Protein AF-A0A7W1W1N3-F1 (afdb_monomer_lite)

Secondary structure (DSSP, 8-state):
--B--TTSTTB-EEETTEEEEEEEE-TT-SSGGG--SS-EEEEEEHHHHHHHHHTT-HHHHHHHHHHHHHHHHSS--TT-PPTTSS-THHHHSSPPP-TT--------PPP-

Foldseek 3Di:
DADCPQFFLRHFDDDPNWGWLKAWADCPQPAPVRHDPDTDIDTHTVVVLVVCVVVVNNVVVVVVQQVVSCVRGVGGLPLPDDRSPGRSNSRHHSHDDDPPDDDPDDDDDDDD

Structure (mmCIF, N/CA/C/O backbone):
data_AF-A0A7W1W1N3-F1
#
_entry.id   AF-A0A7W1W1N3-F1
#
loop_
_atom_site.group_PDB
_atom_site.id
_atom_site.type_symbol
_atom_site.label_atom_id
_atom_site.label_alt_id
_atom_site.label_comp_id
_atom_site.label_asym_id
_atom_site.label_entity_id
_atom_site.label_seq_id
_atom_site.pdbx_PDB_ins_code
_atom_site.Cartn_x
_atom_site.Cartn_y
_atom_site.Cartn_z
_atom_site.occupancy
_atom_site.B_iso_or_equiv
_atom_site.auth_seq_id
_atom_site.auth_comp_id
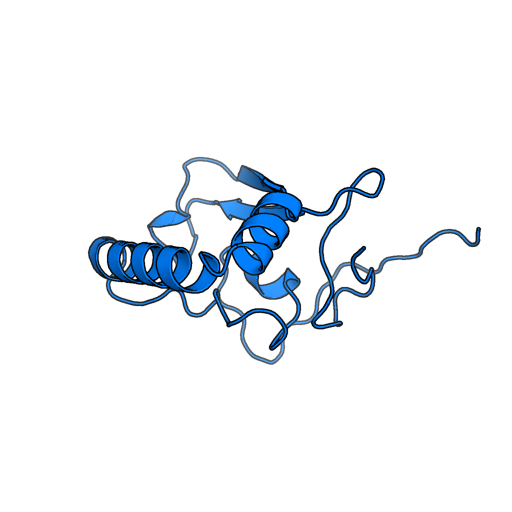_atom_site.auth_asym_id
_atom_site.auth_atom_id
_atom_site.pdbx_PDB_model_num
ATOM 1 N N . ARG A 1 1 ? 8.519 5.997 -13.306 1.00 69.06 1 ARG A N 1
ATOM 2 C CA . ARG A 1 1 ? 9.265 4.720 -13.185 1.00 69.06 1 ARG A CA 1
ATOM 3 C C . ARG A 1 1 ? 9.548 4.474 -11.706 1.00 69.06 1 ARG A C 1
ATOM 5 O O . ARG A 1 1 ? 9.621 5.458 -10.980 1.00 69.06 1 ARG A O 1
ATOM 12 N N . VAL A 1 2 ? 9.613 3.216 -11.272 1.00 79.50 2 VAL A N 1
ATOM 13 C CA . VAL A 1 2 ? 9.656 2.804 -9.852 1.00 79.50 2 VAL A CA 1
ATOM 14 C C . VAL A 1 2 ? 10.917 1.987 -9.566 1.00 79.50 2 VAL A C 1
ATOM 16 O O . VAL A 1 2 ? 11.494 1.429 -10.501 1.00 79.50 2 VAL A O 1
ATOM 19 N N . CYS A 1 3 ? 11.360 1.941 -8.308 1.00 83.31 3 CYS A N 1
ATOM 20 C CA . CYS A 1 3 ? 12.504 1.121 -7.913 1.00 83.31 3 CYS A CA 1
ATOM 21 C C . CYS A 1 3 ? 12.108 -0.361 -7.863 1.00 83.31 3 CYS A C 1
ATOM 23 O O . CYS A 1 3 ? 10.965 -0.696 -7.550 1.00 83.31 3 CYS A O 1
ATOM 25 N N . ALA A 1 4 ? 13.052 -1.244 -8.183 1.00 84.00 4 ALA A N 1
ATOM 26 C CA . ALA A 1 4 ? 12.831 -2.686 -8.173 1.00 84.00 4 ALA A CA 1
ATOM 27 C C . ALA A 1 4 ? 13.325 -3.370 -6.886 1.00 84.00 4 ALA A C 1
ATOM 29 O O . ALA A 1 4 ? 13.001 -4.531 -6.653 1.00 84.00 4 ALA A O 1
ATOM 30 N N . ASP A 1 5 ? 14.080 -2.664 -6.040 1.00 85.56 5 ASP A N 1
ATOM 31 C CA . ASP A 1 5 ? 14.506 -3.173 -4.736 1.00 85.56 5 ASP A CA 1
ATOM 32 C C . ASP A 1 5 ? 13.323 -3.144 -3.749 1.00 85.56 5 ASP A C 1
ATOM 34 O O . ASP A 1 5 ? 12.872 -2.055 -3.399 1.00 85.56 5 ASP A O 1
ATOM 38 N N . PRO A 1 6 ? 12.821 -4.295 -3.254 1.00 85.69 6 PRO A N 1
ATOM 39 C CA . PRO A 1 6 ? 11.688 -4.349 -2.328 1.00 85.69 6 PRO A CA 1
ATOM 40 C C . PRO A 1 6 ? 11.950 -3.675 -0.974 1.00 85.69 6 PRO A C 1
ATOM 42 O O . PRO A 1 6 ? 11.012 -3.525 -0.187 1.00 85.69 6 PRO A O 1
ATOM 45 N N . HIS A 1 7 ? 13.185 -3.285 -0.662 1.00 84.06 7 HIS A N 1
ATOM 46 C CA . HIS A 1 7 ? 13.530 -2.553 0.557 1.00 84.06 7 HIS A CA 1
ATOM 47 C C . HIS A 1 7 ? 13.567 -1.031 0.375 1.00 84.06 7 HIS A C 1
ATOM 49 O O . HIS A 1 7 ? 13.558 -0.309 1.373 1.00 84.06 7 HIS A O 1
ATOM 55 N N . ASP A 1 8 ? 13.538 -0.538 -0.863 1.00 85.00 8 ASP A N 1
ATOM 56 C CA . ASP A 1 8 ? 13.554 0.889 -1.173 1.00 85.00 8 ASP A CA 1
ATOM 57 C C . ASP A 1 8 ? 12.176 1.534 -0.932 1.00 85.00 8 ASP A C 1
ATOM 59 O O . ASP A 1 8 ? 11.125 0.949 -1.204 1.00 85.00 8 ASP A O 1
ATOM 63 N N . ALA A 1 9 ? 12.152 2.769 -0.428 1.00 83.75 9 ALA A N 1
ATOM 64 C CA . ALA A 1 9 ? 10.911 3.509 -0.195 1.00 83.75 9 ALA A CA 1
ATOM 65 C C . ALA A 1 9 ? 10.188 3.929 -1.492 1.00 83.75 9 ALA A C 1
ATOM 67 O O . ALA A 1 9 ? 8.992 4.215 -1.469 1.00 83.75 9 ALA A O 1
ATOM 68 N N . SER A 1 10 ? 10.903 3.952 -2.617 1.00 83.12 10 SER A N 1
ATOM 69 C CA . SER A 1 10 ? 10.389 4.195 -3.969 1.00 83.12 10 SER A CA 1
ATOM 70 C C . SER A 1 10 ? 10.059 2.907 -4.738 1.00 83.12 10 SER A C 1
ATOM 72 O O . SER A 1 10 ? 9.765 2.953 -5.940 1.00 83.12 10 SER A O 1
ATOM 74 N N . PHE A 1 11 ? 10.107 1.754 -4.062 1.00 85.94 11 PHE A N 1
ATOM 75 C CA . PHE A 1 11 ? 9.690 0.477 -4.625 1.00 85.94 11 PHE A CA 1
ATOM 76 C C . PHE A 1 11 ? 8.216 0.480 -5.019 1.00 85.94 11 PHE A C 1
ATOM 78 O O . PHE A 1 11 ? 7.360 0.919 -4.251 1.00 85.94 11 PHE A O 1
ATOM 85 N N . SER A 1 12 ? 7.915 -0.114 -6.171 1.00 87.06 12 SER A N 1
ATOM 86 C CA . SER A 1 12 ? 6.559 -0.547 -6.492 1.00 87.06 12 SER A CA 1
ATOM 87 C C . SER A 1 12 ? 6.607 -1.775 -7.392 1.00 87.06 12 SER A C 1
ATOM 89 O O . SER A 1 12 ? 7.479 -1.897 -8.259 1.00 87.06 12 SER A O 1
ATOM 91 N N . PHE A 1 13 ? 5.657 -2.691 -7.212 1.00 88.00 13 PHE A N 1
ATOM 92 C CA . PHE A 1 13 ? 5.535 -3.834 -8.108 1.00 88.00 13 PHE A CA 1
ATOM 93 C C . PHE A 1 13 ? 5.172 -3.354 -9.515 1.00 88.00 13 PHE A C 1
ATOM 95 O O . PHE A 1 13 ? 4.255 -2.549 -9.682 1.00 88.00 13 PHE A O 1
ATOM 102 N N . SER A 1 14 ? 5.861 -3.865 -10.536 1.00 89.19 14 SER A N 1
ATOM 103 C CA . SER A 1 14 ? 5.564 -3.525 -11.926 1.00 89.19 14 SER A CA 1
ATOM 104 C C . SER A 1 14 ? 5.496 -4.748 -12.833 1.00 89.19 14 SER A C 1
ATOM 106 O O . SER A 1 14 ? 6.180 -5.748 -12.621 1.00 89.19 14 SER A O 1
ATOM 108 N N . LEU A 1 15 ? 4.647 -4.658 -13.854 1.00 86.56 15 LEU A N 1
ATOM 109 C CA . LEU A 1 15 ? 4.479 -5.660 -14.900 1.00 86.56 15 LEU A CA 1
ATOM 110 C C . LEU A 1 15 ? 4.490 -4.948 -16.250 1.00 86.56 15 LEU A C 1
ATOM 112 O O . LEU A 1 15 ? 3.692 -4.043 -16.465 1.00 86.56 15 LEU A O 1
ATOM 116 N N . LYS A 1 16 ? 5.379 -5.368 -17.162 1.00 86.19 16 LYS A N 1
ATOM 117 C CA . LYS A 1 16 ? 5.583 -4.707 -18.467 1.00 86.19 16 LYS A CA 1
ATOM 118 C C . LYS A 1 16 ? 5.763 -3.186 -18.334 1.00 86.19 16 LYS A C 1
ATOM 120 O O . LYS A 1 16 ? 5.110 -2.422 -19.028 1.00 86.19 16 LYS A O 1
ATOM 125 N N . GLU A 1 17 ? 6.634 -2.775 -17.413 1.00 83.81 17 GLU A N 1
ATOM 126 C CA . GLU A 1 17 ? 6.957 -1.367 -17.120 1.00 83.81 17 GLU A CA 1
ATOM 127 C C . GLU A 1 17 ? 5.832 -0.542 -16.464 1.00 83.81 17 GLU A C 1
ATOM 129 O O . GLU A 1 17 ? 6.069 0.600 -16.070 1.00 83.81 17 GLU A O 1
ATOM 134 N N . GLU A 1 18 ? 4.657 -1.132 -16.237 1.00 88.19 18 GLU A N 1
ATOM 135 C CA . GLU A 1 18 ? 3.541 -0.488 -15.544 1.00 88.19 18 GLU A CA 1
ATOM 136 C C . GLU A 1 18 ? 3.540 -0.832 -14.058 1.00 88.19 18 GLU A C 1
ATOM 138 O O . GLU A 1 18 ? 3.551 -2.005 -13.683 1.00 88.19 18 GLU A O 1
ATOM 143 N N . ALA A 1 19 ? 3.526 0.190 -13.201 1.00 90.94 19 ALA A N 1
ATOM 144 C CA . ALA A 1 19 ? 3.536 0.025 -11.750 1.00 90.94 19 ALA A CA 1
ATOM 145 C C . ALA A 1 19 ? 2.118 -0.109 -11.173 1.00 90.94 19 ALA A C 1
ATOM 147 O O . ALA A 1 19 ? 1.181 0.574 -11.602 1.00 90.94 19 ALA A O 1
ATOM 148 N N . PHE A 1 20 ? 1.971 -0.947 -10.149 1.00 91.12 20 PHE A N 1
ATOM 149 C C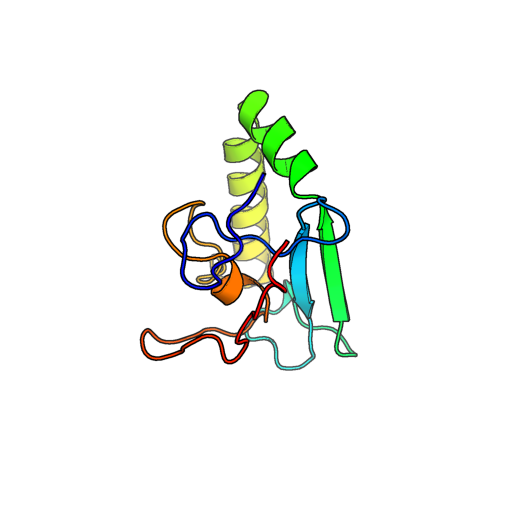A . PHE A 1 20 ? 0.702 -1.227 -9.487 1.00 91.12 20 PHE A CA 1
ATOM 150 C C . PHE A 1 20 ? 0.841 -1.187 -7.969 1.00 91.12 20 PHE A C 1
ATOM 152 O O . PHE A 1 20 ? 1.684 -1.863 -7.384 1.00 91.12 20 PHE A O 1
ATOM 159 N N . PHE A 1 21 ? -0.094 -0.495 -7.324 1.00 88.81 21 PHE A N 1
ATOM 160 C CA . PHE A 1 21 ? -0.331 -0.648 -5.899 1.00 88.81 21 PHE A CA 1
ATOM 161 C C . PHE A 1 21 ? -1.232 -1.866 -5.664 1.00 88.81 21 PHE A C 1
ATOM 163 O O . PHE A 1 21 ? -2.448 -1.826 -5.898 1.00 88.81 21 PHE A O 1
ATOM 170 N N . VAL A 1 22 ? -0.623 -2.970 -5.236 1.00 91.12 22 VAL A N 1
ATOM 171 C CA . VAL A 1 22 ? -1.313 -4.252 -5.064 1.00 91.12 22 VAL A CA 1
ATOM 172 C C . VAL A 1 22 ? -1.916 -4.351 -3.665 1.00 91.12 22 VAL A C 1
ATOM 174 O O . VAL A 1 22 ? -1.236 -4.140 -2.669 1.00 91.12 22 VAL A O 1
ATOM 177 N N . ILE A 1 23 ? -3.196 -4.706 -3.562 1.00 91.00 23 ILE A N 1
ATOM 178 C CA . ILE A 1 23 ? -3.870 -4.934 -2.278 1.00 91.00 23 ILE A CA 1
ATOM 179 C C . ILE A 1 23 ? -4.235 -6.408 -2.155 1.00 91.00 23 ILE A C 1
ATOM 181 O O . ILE A 1 23 ? -5.025 -6.937 -2.931 1.00 91.00 23 ILE A O 1
ATOM 185 N N . GLY A 1 24 ? -3.683 -7.052 -1.138 1.00 92.38 24 GLY A N 1
ATOM 186 C CA . GLY A 1 24 ? -4.020 -8.389 -0.688 1.00 92.38 24 GLY A CA 1
ATOM 187 C C . GLY A 1 24 ? -5.239 -8.373 0.227 1.00 92.38 24 GLY A C 1
ATOM 188 O O . GLY A 1 24 ? -5.322 -7.587 1.177 1.00 92.38 24 GLY A O 1
ATOM 189 N N . MET A 1 25 ? -6.178 -9.266 -0.069 1.00 93.19 25 MET A N 1
ATOM 190 C CA . MET A 1 25 ? -7.395 -9.497 0.698 1.00 93.19 25 MET A CA 1
ATOM 191 C C . MET A 1 25 ? -7.518 -10.981 1.045 1.00 93.19 25 MET A C 1
ATOM 193 O O . MET A 1 25 ? -7.240 -11.844 0.213 1.00 93.19 25 MET A O 1
ATOM 197 N N . HIS A 1 26 ? -7.927 -11.282 2.276 1.00 93.31 26 HIS A N 1
ATOM 198 C CA . HIS A 1 26 ? -8.151 -12.647 2.762 1.00 93.31 26 HIS A CA 1
ATOM 199 C C . HIS A 1 26 ? -8.984 -12.630 4.051 1.00 93.31 26 HIS A C 1
ATOM 201 O O . HIS A 1 26 ? -9.090 -11.594 4.707 1.00 93.31 26 HIS A O 1
ATOM 207 N N . ARG A 1 27 ? -9.572 -13.772 4.434 1.00 93.38 27 ARG A N 1
ATOM 208 C CA . ARG A 1 27 ? -10.489 -13.875 5.590 1.00 93.38 27 A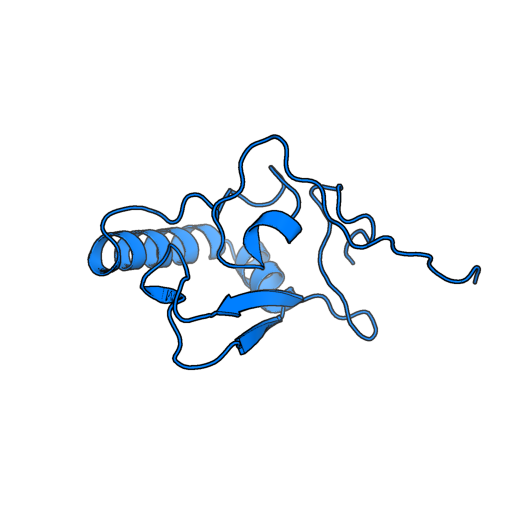RG A CA 1
ATOM 209 C C . ARG A 1 27 ? -9.881 -13.352 6.890 1.00 93.38 27 ARG A C 1
ATOM 211 O O . ARG A 1 27 ? -10.540 -12.614 7.614 1.00 93.38 27 ARG A O 1
ATOM 218 N N . ASP A 1 28 ? -8.614 -13.679 7.119 1.00 90.38 28 ASP A N 1
ATOM 219 C CA . ASP A 1 28 ? -7.896 -13.342 8.354 1.00 90.38 28 ASP A CA 1
ATOM 220 C C . ASP A 1 28 ? -7.190 -11.982 8.303 1.00 90.38 28 ASP A C 1
ATOM 222 O O . ASP A 1 28 ? -6.281 -11.727 9.092 1.00 90.38 28 ASP A O 1
ATOM 226 N N . SER A 1 29 ? -7.535 -11.107 7.349 1.00 89.25 29 SER A N 1
ATOM 227 C CA . SER A 1 29 ? -6.921 -9.782 7.323 1.00 89.25 29 SER A CA 1
ATOM 228 C C . SER A 1 29 ? -7.243 -9.046 8.624 1.00 89.25 29 SER A C 1
ATOM 230 O O . SER A 1 29 ? -8.388 -9.037 9.102 1.00 89.25 29 SER A O 1
ATOM 232 N N . SER A 1 30 ? -6.222 -8.390 9.183 1.00 85.25 30 SER A N 1
ATOM 233 C CA . SER A 1 30 ? -6.366 -7.554 10.377 1.00 85.25 30 SER A CA 1
ATOM 234 C C . SER A 1 30 ? -7.341 -6.401 10.140 1.00 85.25 30 SER A C 1
ATOM 236 O O . SER A 1 30 ? -7.914 -5.869 11.090 1.00 85.25 30 SER A O 1
ATOM 238 N N . ARG A 1 31 ? -7.575 -6.038 8.871 1.00 88.94 31 ARG A N 1
ATOM 239 C CA . ARG A 1 31 ? -8.481 -4.969 8.478 1.00 88.94 31 ARG A CA 1
ATOM 240 C C . ARG A 1 31 ? -9.782 -5.505 7.905 1.00 88.94 31 ARG A C 1
ATOM 242 O O . ARG A 1 31 ? -9.772 -6.191 6.888 1.00 88.94 31 ARG A O 1
ATOM 249 N N . ALA A 1 32 ? -10.910 -5.102 8.493 1.00 89.94 32 ALA A N 1
ATOM 250 C CA . ALA A 1 32 ? -12.241 -5.492 8.027 1.00 89.94 32 ALA A CA 1
ATOM 251 C C . ALA A 1 32 ? -12.464 -5.169 6.539 1.00 89.94 32 ALA A C 1
ATOM 253 O O . ALA A 1 32 ? -13.007 -5.992 5.809 1.00 89.94 32 ALA A O 1
ATOM 254 N N . SER A 1 33 ? -11.980 -4.016 6.062 1.00 89.31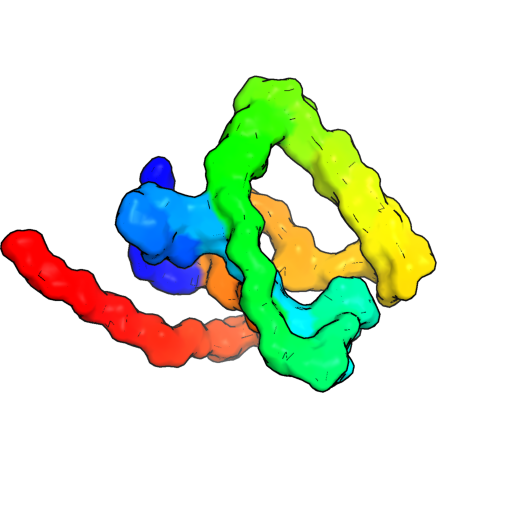 33 SER A N 1
ATOM 255 C CA . SER A 1 33 ? -12.089 -3.598 4.653 1.00 89.31 33 SER A CA 1
ATOM 256 C C . SER A 1 33 ? -11.283 -4.457 3.671 1.00 89.31 33 SER A C 1
ATOM 258 O O . SER A 1 33 ? -11.503 -4.369 2.468 1.00 89.31 33 SER A O 1
ATOM 260 N N . ARG A 1 34 ? -10.372 -5.303 4.166 1.00 90.69 34 ARG A N 1
ATOM 261 C CA . ARG A 1 34 ? -9.576 -6.253 3.373 1.00 90.69 34 ARG A CA 1
ATOM 262 C C . ARG A 1 34 ? -9.975 -7.711 3.622 1.00 90.69 34 ARG A C 1
ATOM 264 O O . ARG A 1 34 ? -9.329 -8.618 3.096 1.00 90.69 34 ARG A O 1
ATOM 271 N N . ARG A 1 35 ? -11.034 -7.962 4.400 1.00 92.56 35 ARG A N 1
ATOM 272 C CA . ARG A 1 35 ? -11.558 -9.317 4.588 1.00 92.56 35 ARG A CA 1
ATOM 273 C C . ARG A 1 35 ? -12.370 -9.731 3.373 1.00 92.56 35 ARG A C 1
ATOM 275 O O . ARG A 1 35 ? -13.387 -9.122 3.057 1.00 92.56 35 ARG A O 1
ATOM 282 N N . PHE A 1 36 ? -11.925 -10.788 2.706 1.00 94.12 36 PHE A N 1
ATOM 283 C CA . PHE A 1 36 ? -12.620 -11.373 1.564 1.00 94.12 36 PHE A CA 1
ATOM 284 C C . PHE A 1 36 ? -12.704 -12.890 1.708 1.00 94.12 36 PHE A C 1
ATOM 286 O O . PHE A 1 36 ? -11.872 -13.510 2.375 1.00 94.12 36 PHE A O 1
ATOM 293 N N . ARG A 1 37 ? -13.729 -13.502 1.101 1.00 94.44 37 ARG A N 1
ATOM 294 C CA . ARG A 1 37 ? -14.009 -14.940 1.257 1.00 94.44 37 ARG A CA 1
ATOM 295 C C . ARG A 1 37 ? -12.870 -15.818 0.737 1.00 94.44 37 ARG A C 1
ATOM 297 O O . ARG A 1 37 ? -12.692 -16.923 1.255 1.00 94.44 37 ARG A O 1
ATOM 304 N N . TYR A 1 38 ? -12.124 -15.323 -0.243 1.00 94.56 38 TYR A N 1
ATOM 305 C CA . TYR A 1 38 ? -11.020 -16.008 -0.903 1.00 94.56 38 TYR A CA 1
ATOM 306 C C . TYR A 1 38 ? -9.765 -15.127 -0.869 1.00 94.56 38 TYR A C 1
ATOM 308 O O . TYR A 1 38 ? -9.894 -13.905 -0.784 1.00 94.56 38 TYR A O 1
ATOM 316 N N . PRO A 1 39 ? -8.555 -15.705 -0.935 1.00 93.62 39 PRO A N 1
ATOM 317 C CA . PRO A 1 39 ? -7.353 -14.927 -1.207 1.00 93.62 39 PRO A CA 1
ATOM 318 C C . PRO A 1 39 ? -7.519 -14.154 -2.519 1.00 93.62 39 PRO A C 1
ATOM 320 O O . PRO A 1 39 ? -7.939 -14.717 -3.529 1.00 93.62 39 PRO A O 1
ATOM 323 N N . THR A 1 40 ? -7.260 -12.851 -2.511 1.00 94.81 40 THR A N 1
ATOM 324 C CA . THR A 1 40 ? -7.475 -11.980 -3.674 1.00 94.81 40 THR A CA 1
ATOM 325 C C . THR A 1 40 ? -6.405 -10.903 -3.729 1.00 94.81 40 THR A C 1
ATOM 327 O O . THR A 1 40 ? -6.024 -10.348 -2.700 1.00 94.81 40 THR A O 1
ATOM 330 N N . LEU A 1 41 ? -5.927 -10.618 -4.941 1.00 93.44 41 LEU A N 1
ATOM 331 C CA . LEU A 1 41 ? -5.010 -9.524 -5.236 1.00 93.44 41 LEU A CA 1
ATOM 332 C C . LEU A 1 41 ? -5.737 -8.498 -6.103 1.00 93.44 41 LEU A C 1
ATOM 334 O O . LEU A 1 41 ? -6.264 -8.837 -7.160 1.00 93.44 41 LEU A O 1
ATOM 338 N N . VAL A 1 42 ? -5.756 -7.248 -5.654 1.00 93.06 42 VAL A N 1
ATOM 339 C CA . VAL A 1 42 ? -6.324 -6.119 -6.392 1.00 93.06 42 VAL A CA 1
ATOM 340 C C . VAL A 1 42 ? -5.182 -5.269 -6.922 1.00 93.06 42 VAL A C 1
ATOM 342 O O . VAL A 1 42 ? -4.388 -4.751 -6.141 1.00 93.06 42 VAL A O 1
ATOM 345 N N . PHE A 1 43 ? -5.110 -5.108 -8.239 1.00 92.38 43 PHE A N 1
ATOM 346 C CA . PHE A 1 43 ? -4.085 -4.311 -8.906 1.00 92.38 43 PHE A CA 1
ATOM 347 C C . PHE A 1 43 ? -4.620 -2.903 -9.159 1.00 92.38 43 PHE A C 1
ATOM 349 O O . PHE A 1 43 ? -5.436 -2.702 -10.055 1.00 92.38 43 PHE A O 1
ATOM 356 N N . ASN A 1 44 ? -4.170 -1.923 -8.373 1.00 91.12 44 ASN A N 1
ATOM 357 C CA . ASN A 1 44 ? -4.532 -0.523 -8.590 1.00 91.12 44 ASN A CA 1
ATOM 358 C C . ASN A 1 44 ? -3.428 0.166 -9.401 1.00 91.12 44 ASN A C 1
ATOM 360 O O . ASN A 1 44 ? -2.283 0.169 -8.944 1.00 91.12 44 ASN A O 1
ATOM 364 N N . PRO A 1 45 ? -3.719 0.756 -10.573 1.00 91.12 45 PRO A N 1
ATOM 365 C CA . PRO A 1 45 ? -2.692 1.406 -11.383 1.00 91.12 45 PRO A CA 1
ATOM 366 C C . PRO A 1 45 ? -2.017 2.559 -10.633 1.00 91.12 45 PRO A C 1
ATOM 368 O O . PRO A 1 45 ? -2.684 3.493 -10.181 1.00 91.12 45 PRO A O 1
ATOM 371 N N . HIS A 1 46 ? -0.687 2.528 -10.536 1.00 87.81 46 HIS A N 1
ATOM 372 C CA . HIS A 1 46 ? 0.085 3.572 -9.859 1.00 87.81 46 HIS A CA 1
ATOM 373 C C . HIS A 1 46 ? -0.083 4.942 -10.546 1.00 87.81 46 HIS A C 1
ATOM 375 O O . HIS A 1 46 ? -0.146 5.980 -9.886 1.00 87.81 46 HIS A O 1
ATOM 381 N N . ASP A 1 47 ? -0.226 4.952 -11.875 1.00 88.88 47 ASP A N 1
ATOM 382 C CA . ASP A 1 47 ? -0.400 6.165 -12.685 1.00 88.88 47 ASP A CA 1
ATOM 383 C C . ASP A 1 47 ? -1.604 7.027 -12.249 1.00 88.88 47 ASP A C 1
ATOM 385 O O . ASP A 1 47 ? -1.539 8.258 -12.257 1.00 88.88 47 ASP A O 1
ATOM 389 N N . GLN A 1 48 ? -2.682 6.409 -11.752 1.00 88.94 48 GLN A N 1
ATOM 390 C CA . GLN A 1 48 ? -3.827 7.152 -11.214 1.00 88.94 48 GLN A CA 1
ATOM 391 C C . GLN A 1 48 ? -3.427 8.015 -10.009 1.00 88.94 48 GLN A C 1
ATOM 393 O O . GLN A 1 48 ? -3.846 9.170 -9.896 1.00 88.94 48 GLN A O 1
ATOM 398 N N . PHE A 1 49 ? -2.570 7.495 -9.128 1.00 86.88 49 PHE A N 1
ATOM 399 C CA . PHE A 1 49 ? -2.070 8.241 -7.975 1.00 86.88 49 PHE A CA 1
ATOM 400 C C . PHE A 1 49 ? -1.106 9.354 -8.390 1.00 86.88 49 PHE A C 1
ATOM 402 O O . PHE A 1 49 ? -1.148 10.435 -7.800 1.00 86.88 49 PHE A O 1
ATOM 409 N N . VAL A 1 50 ? -0.289 9.132 -9.426 1.00 86.50 50 VAL A N 1
ATOM 410 C CA . VAL A 1 50 ? 0.589 10.168 -10.000 1.00 86.50 50 VAL A CA 1
ATOM 411 C C . VAL A 1 50 ? -0.243 11.343 -10.509 1.00 86.50 50 VAL A C 1
ATOM 413 O O . VAL A 1 50 ? 0.005 12.485 -10.121 1.00 86.50 50 VAL A O 1
ATOM 416 N N . LYS A 1 51 ? -1.292 11.065 -11.291 1.00 91.00 51 LYS A N 1
ATOM 417 C CA . LYS A 1 51 ? -2.225 12.081 -11.801 1.00 91.00 51 LYS A CA 1
ATOM 418 C C . LYS A 1 51 ? -2.914 12.853 -10.673 1.00 91.00 51 LYS A C 1
ATOM 420 O O . LYS A 1 51 ? -2.964 14.080 -10.703 1.00 91.00 51 LYS A O 1
ATOM 425 N N . LEU A 1 52 ? -3.382 12.158 -9.635 1.00 89.44 52 LEU A N 1
ATOM 426 C CA . LEU A 1 52 ? -4.007 12.789 -8.466 1.00 89.44 52 LEU A CA 1
ATOM 427 C C . LEU A 1 52 ? -3.049 13.694 -7.681 1.00 89.44 52 LEU A C 1
ATOM 429 O O . LEU A 1 52 ? -3.476 14.721 -7.147 1.00 89.44 52 LEU A O 1
ATOM 433 N N . ARG A 1 53 ? -1.766 13.323 -7.584 1.00 86.50 53 ARG A N 1
ATOM 434 C CA . ARG A 1 53 ? -0.733 14.156 -6.948 1.00 86.50 53 ARG A CA 1
ATOM 435 C C . ARG A 1 53 ? -0.426 15.388 -7.787 1.00 86.50 53 ARG A C 1
ATOM 437 O O . ARG A 1 53 ? -0.426 16.481 -7.234 1.00 86.50 53 ARG A O 1
ATOM 444 N N . ALA A 1 54 ? -0.258 15.227 -9.100 1.00 90.38 54 ALA A N 1
ATOM 445 C CA . ALA A 1 54 ? -0.047 16.341 -10.024 1.00 90.38 54 ALA A CA 1
ATOM 446 C C . ALA A 1 54 ? -1.207 17.354 -9.989 1.00 90.38 54 ALA A C 1
ATOM 448 O O . ALA A 1 54 ? -0.987 18.558 -10.058 1.00 90.38 54 ALA A O 1
ATOM 449 N N . ALA A 1 55 ? -2.440 16.875 -9.794 1.00 93.06 55 ALA A N 1
ATOM 450 C CA . ALA A 1 55 ? -3.627 17.715 -9.644 1.00 93.06 55 ALA A CA 1
ATOM 451 C C . ALA A 1 55 ? -3.829 18.299 -8.226 1.00 93.06 55 ALA A C 1
ATOM 453 O O . ALA A 1 55 ? -4.853 18.932 -7.978 1.00 93.06 55 ALA A O 1
ATOM 454 N N . ASN A 1 56 ? -2.918 18.068 -7.269 1.00 90.81 56 ASN A N 1
ATOM 455 C CA . ASN A 1 56 ? -3.066 18.434 -5.848 1.00 90.81 56 ASN A CA 1
ATOM 456 C C . ASN A 1 56 ? -4.324 17.859 -5.152 1.00 90.81 56 ASN A C 1
ATOM 458 O O . ASN A 1 56 ? -4.738 18.326 -4.091 1.00 90.81 56 ASN A O 1
ATOM 462 N N . GLN A 1 57 ? -4.926 16.803 -5.705 1.00 91.62 57 GLN A N 1
ATOM 463 C CA . GLN A 1 57 ? -6.153 16.179 -5.186 1.00 91.62 57 GLN A CA 1
ATOM 464 C C . GLN A 1 57 ? -5.876 15.014 -4.227 1.00 91.62 57 GLN A C 1
ATOM 466 O O . GLN A 1 57 ? -6.767 14.581 -3.492 1.00 91.62 57 GLN A O 1
ATOM 471 N N . TYR A 1 58 ? -4.634 14.524 -4.194 1.00 87.69 58 TYR A N 1
ATOM 472 C CA . TYR A 1 58 ? -4.239 13.360 -3.400 1.00 87.69 58 TYR A CA 1
ATOM 473 C C . TYR A 1 58 ? -4.560 13.505 -1.903 1.00 87.69 58 TYR A C 1
ATOM 475 O O . TYR A 1 58 ? -5.155 12.603 -1.317 1.00 87.69 58 TYR A O 1
ATOM 483 N N . LYS A 1 59 ? -4.249 14.658 -1.290 1.00 87.88 59 LYS A N 1
ATOM 484 C CA . LYS A 1 59 ? -4.525 14.901 0.141 1.00 87.88 59 LYS A CA 1
ATOM 485 C C . LYS A 1 59 ? -6.016 14.787 0.467 1.00 87.88 59 LYS A C 1
ATOM 487 O O . LYS A 1 59 ? -6.387 14.162 1.458 1.00 87.88 59 LYS A O 1
ATOM 492 N N . ARG A 1 60 ? -6.878 15.339 -0.392 1.00 91.56 60 ARG A N 1
ATOM 493 C CA . ARG A 1 60 ? -8.336 15.262 -0.227 1.00 91.56 60 ARG A CA 1
ATOM 494 C C . ARG A 1 60 ? -8.826 13.818 -0.320 1.00 91.56 60 ARG A C 1
ATOM 496 O O . ARG A 1 60 ? -9.617 13.390 0.518 1.00 91.56 60 ARG A O 1
ATOM 503 N N . LEU A 1 61 ? -8.345 13.061 -1.309 1.00 89.69 61 LEU A N 1
ATOM 504 C CA . LEU A 1 61 ? -8.677 11.642 -1.440 1.00 89.69 61 LEU A CA 1
ATOM 505 C C . LEU A 1 61 ? -8.249 10.859 -0.191 1.00 89.69 61 LEU A C 1
ATOM 507 O O . LEU A 1 61 ? -9.054 10.123 0.376 1.00 89.69 61 LEU A O 1
ATOM 511 N N . GLN A 1 62 ? -7.015 11.065 0.273 1.00 88.69 62 GLN A N 1
ATOM 512 C CA . GLN A 1 62 ? -6.469 10.408 1.459 1.00 88.69 62 GLN A CA 1
ATOM 513 C C . GLN A 1 62 ? -7.323 10.682 2.706 1.00 88.69 62 GLN A C 1
ATOM 515 O O . GLN A 1 62 ? -7.650 9.753 3.443 1.00 88.69 62 GLN A O 1
ATOM 520 N N . GLN A 1 63 ? -7.745 11.931 2.924 1.00 91.06 63 GLN A N 1
ATOM 521 C CA . GLN A 1 63 ? -8.623 12.300 4.040 1.00 91.06 63 GLN A CA 1
ATOM 522 C C . GLN A 1 63 ? -9.982 11.592 3.971 1.00 91.06 63 GLN A C 1
ATOM 524 O O . GLN A 1 63 ? -10.463 11.079 4.982 1.00 91.06 63 GLN A O 1
ATOM 529 N N . ILE A 1 64 ? -10.588 11.521 2.782 1.00 93.19 64 ILE A N 1
ATOM 530 C CA . ILE A 1 64 ? -11.862 10.819 2.574 1.00 93.19 64 ILE A CA 1
ATOM 531 C C . ILE A 1 64 ? -11.710 9.324 2.875 1.00 93.19 64 ILE A C 1
ATOM 533 O O . ILE A 1 64 ? -12.549 8.754 3.575 1.00 93.19 64 ILE A O 1
ATOM 537 N N . VAL A 1 65 ? -10.639 8.695 2.379 1.00 89.88 65 VAL A N 1
ATOM 538 C CA . VAL A 1 65 ? -10.342 7.280 2.640 1.00 89.88 65 VAL A CA 1
ATOM 539 C C . VAL A 1 65 ? -10.141 7.042 4.136 1.00 89.88 65 VAL A C 1
ATOM 541 O O . VAL A 1 65 ? -10.807 6.173 4.689 1.00 89.88 65 VAL A O 1
ATOM 544 N N . ARG A 1 66 ? -9.317 7.853 4.816 1.00 90.88 66 ARG A N 1
ATOM 545 C CA . ARG A 1 66 ? -9.077 7.743 6.267 1.00 90.88 66 ARG A CA 1
ATOM 546 C C . ARG A 1 66 ? -10.367 7.900 7.076 1.00 90.88 66 ARG A C 1
ATOM 548 O O . ARG A 1 66 ? -10.618 7.096 7.965 1.00 90.88 66 ARG A O 1
ATOM 555 N N . LYS A 1 67 ? -11.230 8.867 6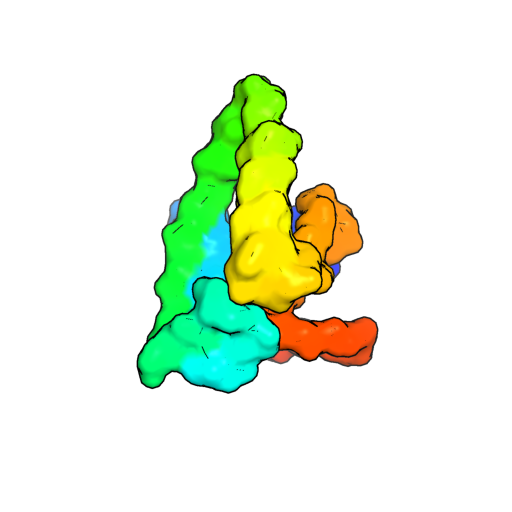.739 1.00 93.94 67 LYS A N 1
ATOM 556 C CA . LYS A 1 67 ? -12.526 9.058 7.415 1.00 93.94 67 LYS A CA 1
ATOM 557 C C . LYS A 1 67 ? -13.429 7.828 7.284 1.00 93.94 67 LYS A C 1
ATOM 559 O O . LYS A 1 67 ? -14.025 7.398 8.268 1.00 93.94 67 LYS A O 1
ATOM 564 N N . ARG A 1 68 ? -13.532 7.261 6.079 1.00 92.88 68 ARG A N 1
ATOM 565 C CA . ARG A 1 68 ? -14.331 6.047 5.831 1.00 92.88 68 ARG A CA 1
ATOM 566 C C . ARG A 1 68 ? -13.745 4.829 6.535 1.00 92.88 68 ARG A C 1
ATOM 568 O O . ARG A 1 68 ? -14.492 4.017 7.064 1.00 92.88 68 ARG A O 1
ATOM 575 N N . ASP A 1 69 ? -12.424 4.726 6.563 1.00 91.94 69 ASP A N 1
ATOM 576 C CA . ASP A 1 69 ? -11.720 3.626 7.208 1.00 91.94 69 ASP A CA 1
ATOM 577 C C . ASP A 1 69 ? -11.872 3.668 8.738 1.00 91.94 69 ASP A C 1
ATOM 579 O O . ASP A 1 69 ? -12.101 2.627 9.344 1.00 91.94 69 ASP A O 1
ATOM 583 N N . ILE A 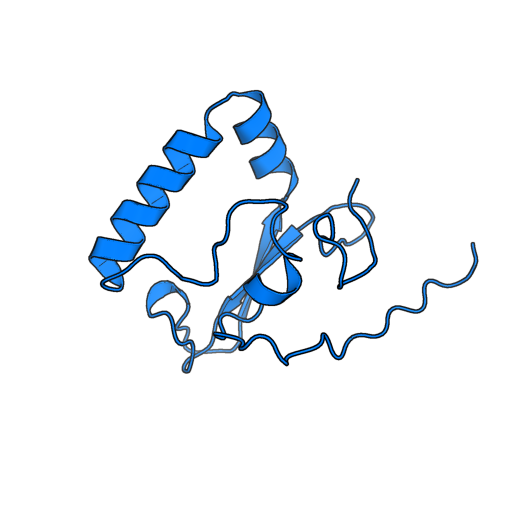1 70 ? -11.880 4.860 9.347 1.00 92.25 70 ILE A N 1
ATOM 584 C CA . ILE A 1 70 ? -12.243 5.040 10.764 1.00 92.25 70 ILE A CA 1
ATOM 585 C C . ILE A 1 70 ? -13.698 4.635 11.000 1.00 92.25 70 ILE A C 1
ATOM 587 O O . ILE A 1 70 ? -13.971 3.861 11.910 1.00 92.25 70 ILE A O 1
ATOM 591 N N . ALA A 1 71 ? -14.628 5.117 10.172 1.00 93.94 71 ALA A N 1
ATOM 592 C CA . ALA A 1 71 ? -16.048 4.811 10.340 1.00 93.94 71 ALA A CA 1
ATOM 593 C C . ALA A 1 71 ? -16.355 3.308 10.215 1.00 93.94 71 ALA A C 1
ATOM 595 O O . ALA A 1 71 ? -17.229 2.805 10.911 1.00 93.94 71 ALA A O 1
ATOM 596 N N . TYR A 1 72 ? -15.642 2.593 9.339 1.00 92.38 72 TYR A N 1
ATOM 597 C CA . TYR A 1 72 ? -15.880 1.171 9.083 1.00 92.38 72 TYR A CA 1
ATOM 598 C C . TYR A 1 72 ? -15.043 0.232 9.963 1.00 92.38 72 TYR A C 1
ATOM 600 O O . TYR A 1 72 ? -15.514 -0.831 10.355 1.00 92.38 72 TYR A O 1
ATOM 608 N N . SER A 1 73 ? -13.799 0.605 10.268 1.00 89.75 73 SER A N 1
ATOM 609 C CA . SER A 1 73 ? -12.821 -0.270 10.931 1.00 89.75 73 SER A CA 1
ATOM 610 C C . SER A 1 73 ? -12.338 0.260 12.291 1.00 89.75 73 SER A C 1
ATOM 612 O O . SER A 1 73 ? -11.463 -0.354 12.897 1.00 89.75 73 SER A O 1
ATOM 614 N N . GLY A 1 74 ? -12.847 1.403 12.761 1.00 89.81 74 GLY A N 1
ATOM 615 C CA . GLY A 1 74 ? -12.588 1.971 14.093 1.00 89.81 74 GLY A CA 1
ATOM 616 C C . GLY A 1 74 ? -11.291 2.775 14.256 1.00 89.81 74 GLY A C 1
ATOM 617 O O . GLY A 1 74 ? -11.106 3.440 15.270 1.00 89.81 74 GLY A O 1
ATOM 618 N N . SER A 1 75 ? -10.383 2.757 13.281 1.00 89.06 75 SER A N 1
ATOM 619 C CA . SER A 1 75 ? -9.110 3.502 13.324 1.00 89.06 75 SER A CA 1
ATOM 620 C C . SER A 1 75 ? -8.640 3.858 11.914 1.00 89.06 75 SER A C 1
ATOM 622 O O . SER A 1 75 ? -9.364 3.608 10.962 1.00 89.06 75 SER A O 1
ATOM 624 N N . VAL A 1 76 ? -7.449 4.424 11.721 1.00 87.12 76 VAL A N 1
ATOM 625 C CA . VAL A 1 76 ? -6.806 4.460 10.390 1.00 87.12 76 VAL A CA 1
ATOM 626 C C . VAL A 1 76 ? -6.012 3.168 10.201 1.00 87.12 76 VAL A C 1
ATOM 628 O O . VAL A 1 76 ? -5.445 2.662 11.167 1.00 87.12 76 VAL A O 1
ATOM 631 N N . ASN A 1 77 ? -5.968 2.611 8.989 1.00 84.06 77 ASN A N 1
ATOM 632 C CA . ASN A 1 77 ? -5.122 1.457 8.701 1.00 84.06 77 ASN A CA 1
ATOM 633 C C . ASN A 1 77 ? -3.642 1.803 8.973 1.00 84.06 77 ASN A C 1
ATOM 635 O O . ASN A 1 77 ? -3.083 2.617 8.236 1.00 84.06 77 ASN A O 1
ATOM 639 N N . PRO A 1 78 ? -2.992 1.173 9.971 1.00 78.44 78 PRO A N 1
ATOM 640 C CA . PRO A 1 78 ? -1.613 1.493 10.344 1.00 78.44 78 PRO A CA 1
ATOM 641 C C . PRO A 1 78 ? -0.607 1.148 9.240 1.00 78.44 78 PRO A C 1
ATOM 643 O O . PRO A 1 78 ? 0.505 1.659 9.240 1.00 78.44 78 PRO A O 1
ATOM 646 N N . MET A 1 79 ? -1.003 0.304 8.283 1.00 77.94 79 MET A N 1
ATOM 647 C CA . MET A 1 79 ? -0.164 -0.075 7.149 1.00 77.94 79 MET A CA 1
ATOM 648 C C . MET A 1 79 ? -0.242 0.911 5.982 1.00 77.94 79 MET A C 1
ATOM 650 O O . MET A 1 79 ? 0.511 0.754 5.030 1.00 77.94 79 MET A O 1
ATOM 654 N N . LEU A 1 80 ? -1.144 1.899 6.014 1.00 73.38 80 LEU A N 1
ATOM 655 C CA . LEU A 1 80 ? -1.201 2.975 5.020 1.00 73.38 80 LEU A CA 1
ATOM 656 C C . LEU A 1 80 ? -0.397 4.178 5.524 1.00 73.38 80 LEU A C 1
ATOM 658 O O . LEU A 1 80 ? -0.964 5.207 5.907 1.00 73.38 80 LEU A O 1
ATOM 662 N N . ASP A 1 81 ? 0.922 4.005 5.543 1.00 68.81 81 ASP A N 1
ATOM 663 C CA . ASP A 1 81 ? 1.865 5.090 5.815 1.00 68.81 81 ASP A CA 1
ATOM 664 C C . ASP A 1 81 ? 1.868 6.096 4.652 1.00 68.81 81 ASP A C 1
ATOM 666 O O . ASP A 1 81 ? 1.429 5.795 3.533 1.00 68.81 81 ASP A O 1
ATOM 670 N N . ASP A 1 82 ? 2.343 7.308 4.917 1.00 67.75 82 ASP A N 1
ATOM 671 C CA . ASP A 1 82 ? 2.520 8.304 3.873 1.00 67.75 82 ASP A CA 1
ATOM 672 C C . ASP A 1 82 ? 3.578 7.825 2.860 1.00 67.75 82 ASP A C 1
ATOM 674 O O . ASP A 1 82 ? 4.543 7.122 3.179 1.00 67.75 82 ASP A O 1
ATOM 678 N N . PHE A 1 83 ? 3.354 8.164 1.590 1.00 63.28 83 PHE A N 1
ATOM 679 C CA . PHE A 1 83 ? 4.200 7.705 0.493 1.00 63.28 83 PHE A CA 1
ATOM 680 C C . PHE A 1 83 ? 5.660 8.128 0.696 1.00 63.28 83 PHE A C 1
ATOM 682 O O . PHE A 1 83 ? 5.926 9.303 0.944 1.00 63.28 83 PHE A O 1
ATOM 689 N N . GLY A 1 84 ? 6.591 7.187 0.516 1.00 62.69 84 GLY A N 1
ATOM 690 C CA . GLY A 1 84 ? 8.031 7.437 0.604 1.00 62.69 84 GLY A CA 1
ATOM 691 C C . GLY A 1 84 ? 8.641 7.282 2.003 1.00 62.69 84 GLY A C 1
ATOM 692 O O . GLY A 1 84 ? 9.857 7.375 2.123 1.00 62.69 84 GLY A O 1
ATOM 693 N N . ASN A 1 85 ? 7.851 6.996 3.045 1.00 70.25 85 ASN A N 1
ATOM 694 C CA . ASN A 1 85 ? 8.393 6.705 4.381 1.00 70.25 85 ASN A CA 1
ATOM 695 C C . ASN A 1 85 ? 8.908 5.265 4.508 1.00 70.25 85 ASN A C 1
ATOM 697 O O . ASN A 1 85 ? 9.899 4.997 5.188 1.00 70.25 85 ASN A O 1
ATOM 701 N N . ARG A 1 86 ? 8.213 4.317 3.870 1.00 75.06 86 ARG A N 1
ATOM 702 C CA . ARG A 1 86 ? 8.507 2.881 3.903 1.00 75.06 86 ARG A CA 1
ATOM 703 C C . ARG A 1 86 ? 8.182 2.250 2.556 1.00 75.06 86 ARG A C 1
ATOM 705 O O . ARG A 1 86 ? 7.271 2.706 1.872 1.00 75.06 86 ARG A O 1
ATOM 712 N N . SER A 1 87 ? 8.893 1.174 2.218 1.00 80.62 87 SER A N 1
ATOM 713 C CA . SER A 1 87 ? 8.602 0.364 1.029 1.00 80.62 87 SER A CA 1
ATOM 714 C C . SER A 1 87 ? 7.129 -0.052 0.980 1.00 80.62 87 SER A C 1
ATOM 716 O O . SER A 1 87 ? 6.558 -0.509 1.978 1.00 80.62 87 SER A O 1
ATOM 718 N N . GLU A 1 88 ? 6.519 0.046 -0.204 1.00 81.19 88 GLU A N 1
ATOM 719 C CA . GLU A 1 88 ? 5.127 -0.357 -0.433 1.00 81.19 88 GLU A CA 1
ATOM 720 C C . GLU A 1 88 ? 4.879 -1.844 -0.137 1.00 81.19 88 GLU A C 1
ATOM 722 O O . GLU A 1 88 ? 3.747 -2.241 0.141 1.00 81.19 88 GLU A O 1
ATOM 727 N N . THR A 1 89 ? 5.931 -2.668 -0.117 1.00 82.62 89 THR A N 1
ATOM 728 C CA . THR A 1 89 ? 5.844 -4.118 0.111 1.00 82.62 89 THR A CA 1
ATOM 729 C C . THR A 1 89 ? 5.109 -4.466 1.409 1.00 82.62 89 THR A C 1
ATOM 731 O O . THR A 1 89 ? 4.312 -5.406 1.452 1.00 82.62 89 THR A O 1
ATOM 734 N N . TYR A 1 90 ? 5.318 -3.675 2.466 1.00 83.06 90 TYR A N 1
ATOM 735 C CA . TYR A 1 90 ? 4.647 -3.854 3.757 1.00 83.06 90 TYR A CA 1
ATOM 736 C C . TYR A 1 90 ? 3.132 -3.626 3.665 1.00 83.06 90 TYR A C 1
ATOM 738 O O . TYR A 1 90 ? 2.370 -4.155 4.472 1.00 83.06 90 TYR A O 1
ATOM 746 N N . GLN A 1 91 ? 2.674 -2.856 2.679 1.00 85.19 91 GLN A N 1
ATOM 747 C CA . GLN A 1 91 ? 1.275 -2.469 2.538 1.00 85.19 91 GLN A CA 1
ATOM 748 C C . GLN A 1 91 ? 0.459 -3.482 1.730 1.00 85.19 91 GLN A C 1
ATOM 750 O O . GLN A 1 91 ? -0.773 -3.489 1.840 1.00 85.19 91 GLN A O 1
ATOM 755 N N . TYR A 1 92 ? 1.114 -4.345 0.946 1.00 84.69 92 TYR A N 1
ATOM 756 C CA . TYR A 1 92 ? 0.435 -5.218 -0.009 1.00 84.69 92 TYR A CA 1
ATOM 757 C C . TYR A 1 92 ? -0.351 -6.339 0.663 1.00 84.69 92 TYR A C 1
ATOM 759 O O . TYR A 1 92 ? -1.512 -6.535 0.341 1.00 84.69 92 TYR A O 1
ATOM 767 N N . SER A 1 93 ? 0.209 -7.056 1.637 1.00 80.62 93 SER A N 1
ATOM 768 C CA . SER A 1 93 ? -0.414 -8.297 2.135 1.00 80.62 93 SER A CA 1
ATOM 769 C C . SER A 1 93 ? -1.691 -8.105 2.961 1.00 80.62 93 SER A C 1
ATOM 771 O O . SER A 1 93 ? -2.434 -9.062 3.164 1.00 80.62 93 SER A O 1
ATOM 773 N N . GLY A 1 94 ? -1.939 -6.898 3.482 1.00 74.81 94 GLY A N 1
ATOM 774 C CA . GLY A 1 94 ? -3.017 -6.673 4.452 1.00 74.81 94 GLY A CA 1
ATOM 775 C C . GLY A 1 94 ? -2.750 -7.272 5.833 1.00 74.81 94 GLY A C 1
ATOM 776 O O . GLY A 1 94 ? -3.679 -7.351 6.639 1.00 74.81 94 GLY A O 1
ATOM 777 N N . ARG A 1 95 ? -1.501 -7.668 6.112 1.00 80.81 95 ARG A N 1
ATOM 778 C CA . ARG A 1 95 ? -1.014 -8.011 7.452 1.00 80.81 95 ARG A CA 1
ATOM 779 C C . ARG A 1 95 ? -0.411 -6.787 8.130 1.00 80.81 95 ARG A C 1
ATOM 781 O O . ARG A 1 95 ? 0.134 -5.910 7.468 1.00 80.81 95 ARG A O 1
ATOM 788 N N . CYS A 1 96 ? -0.485 -6.758 9.457 1.00 77.94 96 CYS A N 1
ATOM 789 C CA . CYS A 1 96 ? 0.304 -5.828 10.255 1.00 77.94 96 CYS A CA 1
ATOM 790 C C . CYS A 1 96 ? 1.668 -6.468 10.513 1.00 77.94 96 CYS A C 1
ATOM 792 O O . CYS A 1 96 ? 1.728 -7.534 11.124 1.00 77.94 96 CYS A O 1
ATOM 794 N N . TYR A 1 97 ? 2.736 -5.854 10.013 1.00 81.19 97 TYR A N 1
ATOM 795 C CA . TYR A 1 97 ? 4.101 -6.319 10.247 1.00 81.19 97 TYR A CA 1
ATOM 796 C C . TYR A 1 97 ? 4.718 -5.583 11.434 1.00 81.19 97 TYR A C 1
ATOM 798 O O . TYR A 1 97 ? 4.428 -4.408 11.660 1.00 81.19 97 TYR A O 1
ATOM 806 N N . ASP A 1 98 ? 5.596 -6.265 12.161 1.00 79.19 98 ASP A N 1
ATOM 807 C CA . ASP A 1 98 ? 6.521 -5.614 13.083 1.00 79.19 98 ASP A CA 1
ATOM 808 C C . ASP A 1 98 ? 7.745 -5.053 12.327 1.00 79.19 98 ASP A C 1
ATOM 810 O O . ASP A 1 98 ? 7.856 -5.147 11.101 1.00 79.19 98 ASP A O 1
ATOM 814 N N . GLY A 1 99 ? 8.678 -4.438 13.058 1.00 75.31 99 GLY A N 1
ATOM 815 C CA . GLY A 1 99 ? 9.921 -3.916 12.484 1.00 75.31 99 GLY A CA 1
ATOM 816 C C . GLY A 1 99 ? 10.950 -4.981 12.081 1.00 75.31 99 GLY A C 1
ATOM 817 O O . GLY A 1 99 ? 11.955 -4.629 11.472 1.00 75.31 99 GLY A O 1
ATOM 818 N N . SER A 1 100 ? 10.734 -6.257 12.414 1.00 84.31 100 SER A N 1
ATOM 819 C CA . SER A 1 100 ? 11.683 -7.346 12.152 1.00 84.31 100 SER A CA 1
ATOM 820 C C . SER A 1 100 ? 11.456 -8.030 10.802 1.00 84.31 100 SER A C 1
ATOM 822 O O . SER A 1 100 ? 12.362 -8.680 10.272 1.00 84.31 100 SER A O 1
ATOM 824 N N . TRP A 1 101 ? 10.261 -7.875 10.222 1.00 86.00 101 TRP A N 1
ATOM 825 C CA . TRP A 1 101 ? 9.911 -8.537 8.973 1.00 86.00 101 TRP A CA 1
ATOM 826 C C . TRP A 1 101 ? 10.755 -8.047 7.792 1.00 86.00 101 TRP A C 1
ATOM 828 O O . TRP A 1 101 ? 10.910 -6.845 7.549 1.00 86.00 101 TRP A O 1
ATOM 838 N N . LYS A 1 102 ? 11.229 -9.013 7.000 1.00 81.38 102 LYS A N 1
ATOM 839 C CA . LYS A 1 102 ? 11.928 -8.796 5.734 1.00 81.38 102 LYS A CA 1
ATOM 840 C C . LYS A 1 102 ? 11.167 -9.465 4.602 1.00 81.38 102 LYS A C 1
ATOM 842 O O . LYS A 1 102 ? 10.655 -10.575 4.758 1.00 81.38 102 LYS A O 1
ATOM 847 N N . CYS A 1 103 ? 11.139 -8.797 3.453 1.00 82.38 103 CYS A N 1
ATOM 848 C CA . CYS A 1 103 ? 10.565 -9.362 2.243 1.00 82.38 103 CYS A CA 1
ATOM 849 C C . CYS A 1 103 ? 11.278 -10.680 1.882 1.00 82.38 103 CYS A C 1
ATOM 851 O O . CYS A 1 103 ? 12.502 -10.682 1.754 1.00 82.38 103 CYS A O 1
ATOM 853 N N . PRO A 1 104 ? 10.549 -11.800 1.718 1.00 83.81 104 PRO A N 1
ATOM 854 C CA . PRO A 1 104 ? 11.157 -13.070 1.326 1.00 83.81 104 PRO A CA 1
ATOM 855 C C . PRO A 1 104 ? 11.506 -13.115 -0.169 1.00 83.81 104 PRO A C 1
ATOM 857 O O . PRO A 1 104 ? 12.260 -13.990 -0.593 1.00 83.81 104 PRO A O 1
ATOM 860 N N . LEU A 1 105 ? 10.946 -12.202 -0.972 1.00 79.44 105 LEU A N 1
ATOM 861 C CA . LEU A 1 105 ? 11.197 -12.128 -2.405 1.00 79.44 105 LEU A CA 1
ATOM 862 C C . LEU A 1 105 ? 12.630 -11.654 -2.654 1.00 79.44 105 LEU A C 1
ATOM 864 O O . LEU A 1 105 ? 13.007 -10.551 -2.266 1.00 79.44 105 LEU A O 1
ATOM 868 N N . LYS A 1 106 ? 13.405 -12.478 -3.356 1.00 79.50 106 LYS A N 1
ATOM 869 C CA . LYS A 1 106 ? 14.728 -12.119 -3.869 1.00 79.50 106 LYS A CA 1
ATOM 870 C C . LYS A 1 106 ? 14.610 -11.937 -5.374 1.00 79.50 106 LYS A C 1
ATOM 872 O O . LYS A 1 106 ? 14.401 -12.913 -6.093 1.00 79.50 106 LYS A O 1
ATOM 877 N N . ILE A 1 107 ? 14.683 -10.693 -5.842 1.00 75.56 107 ILE A N 1
ATOM 878 C CA . ILE A 1 107 ? 14.586 -10.394 -7.271 1.00 75.56 107 ILE A CA 1
ATOM 879 C C . ILE A 1 107 ? 15.987 -10.454 -7.873 1.00 75.56 107 ILE A C 1
ATOM 881 O O . ILE A 1 107 ? 16.853 -9.643 -7.556 1.00 75.56 107 ILE A O 1
ATOM 885 N N . HIS A 1 108 ? 16.199 -11.418 -8.763 1.00 76.19 108 HIS A N 1
ATOM 886 C CA . HIS A 1 108 ? 17.361 -11.458 -9.637 1.00 76.19 108 HIS A CA 1
ATOM 887 C C . HIS A 1 108 ? 16.900 -10.978 -11.009 1.00 76.19 108 HIS A C 1
ATOM 889 O O . HIS A 1 108 ? 16.405 -11.769 -11.810 1.00 76.19 108 HIS A O 1
ATOM 895 N N . HIS A 1 109 ? 16.999 -9.673 -11.270 1.00 68.69 109 HIS A N 1
ATOM 896 C CA . HIS A 1 109 ? 16.842 -9.201 -12.641 1.00 68.69 109 HIS A CA 1
ATOM 897 C C . HIS A 1 109 ? 17.941 -9.860 -13.476 1.00 68.69 109 HIS A C 1
ATOM 899 O O . HIS A 1 109 ? 19.120 -9.771 -13.123 1.00 68.69 109 HIS A O 1
ATOM 905 N N . GLY A 1 110 ? 17.553 -10.570 -14.540 1.00 60.84 110 GLY A N 1
ATOM 906 C CA . GLY A 1 110 ? 18.516 -11.031 -15.533 1.00 60.84 110 GLY A CA 1
ATOM 907 C C . GLY A 1 110 ? 19.351 -9.834 -15.976 1.00 60.84 110 GLY A C 1
ATOM 908 O O . GLY A 1 110 ? 18.807 -8.737 -16.125 1.00 60.84 110 GLY A O 1
ATOM 909 N N . LYS A 1 111 ? 20.671 -10.019 -16.107 1.00 49.97 111 LYS A N 1
ATOM 910 C CA . LYS A 1 111 ? 21.506 -8.977 -16.710 1.00 49.97 111 LYS A CA 1
ATOM 911 C C . LYS A 1 111 ? 20.879 -8.605 -18.064 1.00 49.97 111 LYS A C 1
ATOM 913 O O . LYS A 1 111 ? 20.443 -9.533 -18.752 1.00 49.97 111 LYS A O 1
ATOM 918 N N . PRO A 1 112 ? 20.773 -7.304 -18.386 1.00 57.50 112 PRO A N 1
ATOM 919 C CA . PRO A 1 112 ? 20.302 -6.882 -19.698 1.00 57.50 112 PRO A CA 1
ATOM 920 C C . PRO A 1 112 ? 21.150 -7.503 -20.811 1.00 57.50 112 PRO A C 1
ATOM 922 O O . PRO A 1 112 ? 22.356 -7.756 -20.564 1.00 57.50 112 PRO A O 1
#

Radius of gyration: 14.84 Å; chains: 1; bounding box: 38×34×34 Å

Sequence (112 aa):
RVCADPHDASFSFSLKEEAFFVIGMHRDSSRASRRFRYPTLVFNPHDQFVKLRAANQYKRLQQIVRKRDIAYSGSVNPMLDDFGNRSETYQYSGRCYDGSWKCPLKIHHGKP

pLDDT: mean 85.02, std 8.54, range [49.97, 94.81]